Protein AF-R7XQ06-F1 (afdb_monomer_lite)

Structure (mmCIF, N/CA/C/O backbone):
data_AF-R7XQ06-F1
#
_entry.id   AF-R7XQ06-F1
#
loop_
_atom_site.group_PDB
_atom_site.id
_atom_site.type_symbol
_atom_site.label_atom_id
_atom_site.label_alt_id
_atom_site.label_comp_id
_atom_site.label_asym_id
_atom_site.label_entity_id
_atom_site.label_seq_id
_atom_site.pdbx_PDB_ins_code
_atom_site.Cartn_x
_atom_site.Cartn_y
_atom_site.Cartn_z
_atom_site.occupancy
_atom_site.B_iso_or_equiv
_atom_site.auth_seq_id
_atom_site.auth_comp_id
_atom_site.auth_asym_id
_atom_site.auth_atom_id
_atom_site.pdbx_PDB_model_num
ATOM 1 N N . MET A 1 1 ? -10.973 13.800 12.056 1.00 73.25 1 MET A N 1
ATOM 2 C CA . MET A 1 1 ? -12.036 13.337 11.118 1.00 73.25 1 MET A CA 1
ATOM 3 C C . MET A 1 1 ? -13.348 14.096 11.359 1.00 73.25 1 MET A C 1
ATOM 5 O O . MET A 1 1 ? -13.554 14.541 12.476 1.00 73.25 1 MET A O 1
ATOM 9 N N . ALA A 1 2 ? -14.235 14.246 10.360 1.00 81.69 2 ALA A N 1
ATOM 10 C CA . ALA A 1 2 ? -15.474 15.053 10.463 1.00 81.69 2 ALA A CA 1
ATOM 11 C C . ALA A 1 2 ? -16.745 14.287 10.910 1.00 81.69 2 ALA A C 1
ATOM 13 O O . ALA A 1 2 ? -17.818 14.875 10.978 1.00 81.69 2 ALA A O 1
ATOM 14 N N . GLY A 1 3 ? -16.653 12.979 11.191 1.00 83.62 3 GLY A N 1
ATOM 15 C CA . GLY A 1 3 ? -17.774 12.198 11.744 1.00 83.62 3 GLY A CA 1
ATOM 16 C C . GLY A 1 3 ? -18.926 11.892 10.773 1.00 83.62 3 GLY A C 1
ATOM 17 O O . GLY A 1 3 ? -20.037 11.627 11.213 1.00 83.62 3 GLY A O 1
ATO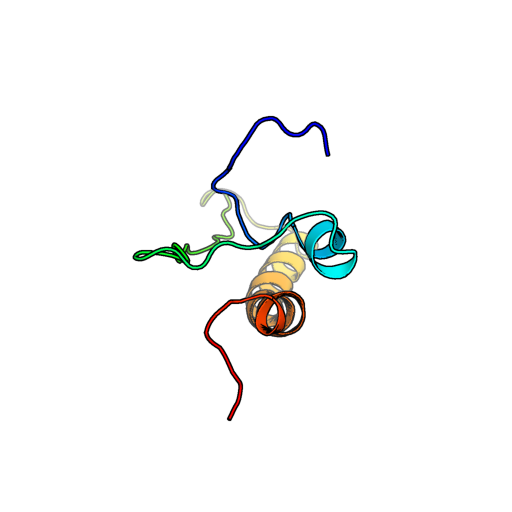M 18 N N . MET A 1 4 ? -18.681 11.913 9.459 1.00 90.06 4 MET A N 1
ATOM 19 C CA . MET A 1 4 ? -19.727 11.794 8.424 1.00 90.06 4 MET A CA 1
ATOM 20 C C . MET A 1 4 ? -20.241 10.361 8.171 1.00 90.06 4 MET A C 1
ATOM 22 O O . MET A 1 4 ? -21.094 10.171 7.308 1.00 90.06 4 MET A O 1
ATOM 26 N N . GLY A 1 5 ? -19.740 9.354 8.895 1.00 91.56 5 GLY A N 1
ATOM 27 C CA . GLY A 1 5 ? -20.190 7.962 8.793 1.00 91.56 5 GLY A CA 1
ATOM 28 C C . GLY A 1 5 ? -19.083 6.977 8.411 1.00 91.56 5 GLY A C 1
ATOM 29 O O . GLY A 1 5 ? -17.938 7.122 8.834 1.00 91.56 5 GLY A O 1
ATOM 30 N N . ILE A 1 6 ? -19.453 5.952 7.639 1.00 93.69 6 ILE A N 1
ATOM 31 C CA . ILE A 1 6 ? -18.595 4.825 7.240 1.00 93.69 6 ILE A CA 1
ATOM 32 C C . ILE A 1 6 ? -18.199 4.988 5.768 1.00 93.69 6 ILE A C 1
ATOM 34 O O . ILE A 1 6 ? -18.949 5.539 4.964 1.00 93.69 6 ILE A O 1
ATOM 38 N N . SER A 1 7 ? -17.013 4.516 5.393 1.00 92.31 7 SER A N 1
ATOM 39 C CA . SER A 1 7 ? -16.540 4.529 4.006 1.00 92.31 7 SER A CA 1
ATOM 40 C C . SER A 1 7 ? -15.812 3.233 3.665 1.00 92.31 7 SER A C 1
ATOM 42 O O . SER A 1 7 ? -15.163 2.637 4.520 1.00 92.31 7 SER A O 1
ATOM 44 N N . LEU A 1 8 ? -15.910 2.812 2.402 1.00 92.69 8 LEU A N 1
ATOM 45 C CA . LEU A 1 8 ? -15.149 1.696 1.844 1.00 92.69 8 LEU A CA 1
ATOM 46 C C . LEU A 1 8 ? -14.011 2.260 0.994 1.00 92.69 8 LEU A C 1
ATOM 48 O O . LEU A 1 8 ? -14.250 2.844 -0.063 1.00 92.69 8 LEU A O 1
ATOM 52 N N . LEU A 1 9 ? -12.778 2.094 1.463 1.00 92.44 9 LEU A N 1
ATOM 53 C CA . LEU A 1 9 ? -11.578 2.665 0.855 1.00 92.44 9 LEU A CA 1
ATOM 54 C C . LEU A 1 9 ? -10.472 1.611 0.753 1.00 92.44 9 LEU A C 1
ATOM 56 O O . LEU A 1 9 ? -10.557 0.529 1.332 1.00 92.44 9 LEU A O 1
ATOM 60 N N . SER A 1 10 ? -9.426 1.932 -0.004 1.00 92.19 10 SER A N 1
ATOM 61 C CA . SER A 1 10 ? -8.214 1.115 -0.038 1.00 92.19 10 SER A CA 1
ATOM 62 C C . SER A 1 10 ? -7.490 1.201 1.305 1.00 92.19 10 SER A C 1
ATOM 64 O O . SER A 1 10 ? -7.283 2.300 1.815 1.00 92.19 10 SER A O 1
ATOM 66 N N . LEU A 1 11 ? -7.019 0.070 1.842 1.00 92.25 11 LEU A N 1
ATOM 67 C CA . LEU A 1 11 ? -6.169 0.090 3.040 1.00 92.25 11 LEU A CA 1
ATOM 68 C C . LEU A 1 11 ? -4.894 0.922 2.805 1.00 92.25 11 LEU A C 1
ATOM 70 O O . LEU A 1 11 ? -4.407 1.593 3.713 1.00 92.25 11 LEU A O 1
ATOM 74 N N . HIS A 1 12 ? -4.396 0.941 1.565 1.00 91.69 12 HIS A N 1
ATOM 75 C CA . HIS A 1 12 ? -3.166 1.636 1.181 1.00 91.69 12 HIS A CA 1
ATOM 76 C C . HIS A 1 12 ? -3.229 3.169 1.265 1.00 91.69 12 HIS A C 1
ATOM 78 O O . HIS A 1 12 ? -2.255 3.835 0.933 1.00 91.69 12 HIS A O 1
ATOM 84 N N . THR A 1 13 ? -4.359 3.743 1.686 1.00 91.81 13 THR A N 1
ATOM 85 C CA . THR A 1 13 ? -4.507 5.187 1.913 1.00 91.81 13 THR A CA 1
ATOM 86 C C . THR A 1 13 ? -4.741 5.542 3.380 1.00 91.81 13 THR A C 1
ATOM 88 O O . THR A 1 13 ? -4.977 6.706 3.664 1.00 91.81 13 THR A O 1
ATOM 91 N N . LEU A 1 14 ? -4.735 4.560 4.290 1.00 92.00 14 LEU A N 1
ATOM 92 C CA . LEU A 1 14 ? -5.199 4.719 5.676 1.00 92.00 14 LEU A CA 1
ATOM 93 C C . LEU A 1 14 ? -4.124 4.394 6.732 1.00 92.00 14 LEU A C 1
ATOM 95 O O . LEU A 1 14 ? -4.449 4.245 7.909 1.00 92.00 14 LEU A O 1
ATOM 99 N N . SER A 1 15 ? -2.852 4.235 6.331 1.00 91.12 15 SER A N 1
ATOM 100 C CA . SER A 1 15 ? -1.770 3.812 7.244 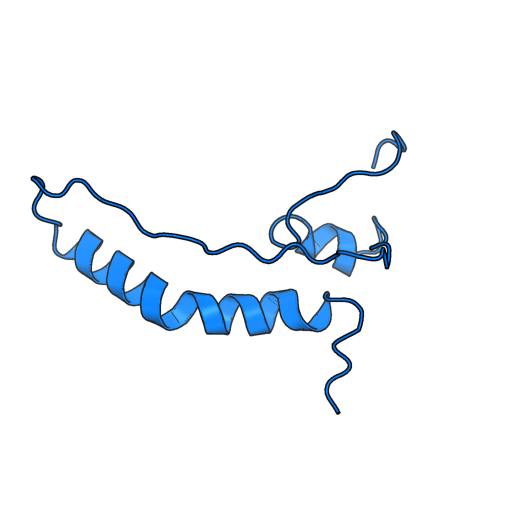1.00 91.12 15 SER A CA 1
ATOM 101 C C . SER A 1 15 ? -1.636 4.750 8.446 1.00 91.12 15 SER A C 1
ATOM 103 O O . SER A 1 15 ? -1.571 4.290 9.585 1.00 91.12 15 SER A O 1
ATOM 105 N N . LEU A 1 16 ? -1.628 6.067 8.219 1.00 92.69 16 LEU A N 1
ATOM 106 C CA . LEU A 1 16 ? -1.407 7.030 9.294 1.00 92.69 16 LEU A CA 1
ATOM 107 C C . LEU A 1 16 ? -2.578 7.039 10.277 1.00 92.69 16 LEU A C 1
ATOM 109 O O . LEU A 1 16 ? -2.362 6.862 11.471 1.00 92.69 16 LEU A O 1
ATOM 113 N N . GLU A 1 17 ? -3.797 7.183 9.770 1.00 93.50 17 GLU A N 1
ATOM 114 C CA . GLU A 1 17 ? -5.015 7.296 10.565 1.00 93.50 17 GLU A CA 1
ATOM 115 C C . GLU A 1 17 ? -5.281 6.041 11.402 1.00 93.50 17 GLU A C 1
ATOM 117 O O . GLU A 1 17 ? -5.713 6.146 12.551 1.00 93.50 17 GLU A O 1
ATOM 122 N N . LEU A 1 18 ? -4.993 4.853 10.855 1.00 92.12 18 LEU A N 1
ATOM 123 C CA . LEU A 1 18 ? -5.092 3.595 11.598 1.00 92.12 18 LEU A CA 1
ATOM 124 C C . LEU A 1 18 ? -4.020 3.498 12.686 1.00 92.12 18 LEU A C 1
ATOM 126 O O . LEU A 1 18 ? -4.309 3.059 13.796 1.00 92.12 18 LEU A O 1
ATOM 130 N N . ARG A 1 19 ? -2.785 3.930 12.399 1.00 91.00 19 ARG A N 1
ATOM 131 C CA . ARG A 1 19 ? -1.677 3.896 13.369 1.00 91.00 19 ARG A CA 1
ATOM 132 C C . ARG A 1 19 ? -1.845 4.911 14.498 1.00 91.00 19 ARG A C 1
ATOM 134 O O . ARG A 1 19 ? -1.371 4.656 15.601 1.00 91.00 19 ARG A O 1
ATOM 141 N N . THR A 1 20 ? -2.497 6.043 14.242 1.00 93.56 20 THR A N 1
ATOM 142 C CA . THR A 1 20 ? -2.799 7.059 15.263 1.00 93.56 20 THR A CA 1
ATOM 143 C C . THR A 1 20 ? -4.126 6.816 15.979 1.00 93.56 20 THR A C 1
ATOM 145 O O . THR A 1 20 ? -4.414 7.511 16.948 1.00 93.56 20 THR A O 1
ATOM 148 N N . GLY A 1 21 ? -4.926 5.840 15.537 1.00 91.56 21 GLY A N 1
ATOM 149 C CA . GLY A 1 21 ? -6.230 5.533 16.129 1.00 91.56 21 GLY A CA 1
ATOM 150 C C . GLY A 1 21 ? -7.320 6.562 15.815 1.00 91.56 21 GLY A C 1
ATOM 151 O O . GLY A 1 21 ? -8.340 6.596 16.496 1.00 91.56 21 GLY A O 1
ATOM 152 N N . GLU A 1 22 ? -7.128 7.389 14.783 1.00 92.88 22 GLU A N 1
ATOM 153 C CA . GLU A 1 22 ? -8.116 8.389 14.345 1.00 92.88 22 GLU A CA 1
ATOM 154 C C . GLU A 1 22 ? -9.332 7.741 13.671 1.00 92.88 22 GLU A C 1
ATOM 156 O O . GLU A 1 22 ? -10.411 8.338 13.605 1.00 92.88 22 GLU A O 1
ATOM 161 N N . ILE A 1 23 ? -9.153 6.522 13.150 1.00 93.00 23 ILE A N 1
ATOM 162 C CA . ILE A 1 23 ? -10.197 5.713 12.525 1.00 93.00 23 ILE A CA 1
ATOM 163 C C . ILE A 1 23 ? -10.111 4.266 13.002 1.00 93.00 23 ILE A C 1
ATOM 165 O O . ILE A 1 23 ? -9.038 3.771 13.341 1.00 93.00 23 ILE A O 1
ATOM 169 N N . ALA A 1 24 ? -11.244 3.570 12.960 1.00 91.06 24 ALA A N 1
ATOM 170 C CA . ALA A 1 24 ? -11.317 2.136 13.204 1.00 91.06 24 ALA A CA 1
ATOM 171 C C . ALA A 1 24 ? -11.605 1.390 11.898 1.00 91.06 24 ALA A C 1
ATOM 173 O O . ALA A 1 24 ? -12.404 1.842 11.074 1.00 91.06 24 ALA A O 1
ATOM 174 N N . LEU A 1 25 ? -10.976 0.228 11.731 1.00 92.06 25 LEU A N 1
ATOM 175 C CA . LEU A 1 25 ? -11.296 -0.694 10.650 1.00 92.06 25 LEU A CA 1
ATOM 176 C C . LEU A 1 25 ? -12.428 -1.626 11.094 1.00 92.06 25 LEU A C 1
ATOM 178 O O . LEU A 1 25 ? -12.371 -2.199 12.180 1.00 92.06 25 LEU A O 1
ATOM 182 N N . LEU A 1 26 ? -13.456 -1.770 10.259 1.00 91.44 26 LEU A N 1
ATOM 183 C CA . LEU A 1 26 ? -14.598 -2.640 10.537 1.00 91.44 26 LEU A CA 1
ATOM 184 C C . LEU A 1 26 ? -14.366 -4.028 9.930 1.00 91.44 26 LEU A C 1
ATOM 186 O O . LEU A 1 26 ? -14.043 -4.131 8.748 1.00 91.44 26 LEU A O 1
ATOM 190 N N . ASP A 1 27 ? -14.569 -5.078 10.726 1.00 89.56 27 ASP A N 1
ATOM 191 C CA . ASP A 1 27 ? -14.578 -6.467 10.254 1.00 89.56 27 ASP A CA 1
ATOM 192 C C . ASP A 1 27 ? -15.954 -6.792 9.658 1.00 89.56 27 ASP A C 1
ATOM 194 O O . ASP A 1 27 ? -16.944 -6.950 10.377 1.00 89.56 27 ASP A O 1
ATOM 198 N N . VAL A 1 28 ? -16.037 -6.791 8.326 1.00 91.12 28 VAL A N 1
ATOM 199 C CA . VAL A 1 28 ? -17.290 -6.953 7.578 1.00 91.12 28 VAL A CA 1
ATOM 200 C C . VAL A 1 28 ? -17.144 -8.098 6.584 1.00 91.12 28 VAL A C 1
ATOM 202 O O . VAL A 1 28 ? -16.175 -8.165 5.825 1.00 91.12 28 VAL A O 1
ATOM 205 N N . THR A 1 29 ? -18.136 -8.988 6.541 1.00 91.31 29 THR A N 1
ATOM 206 C CA . THR A 1 29 ? -18.175 -10.109 5.594 1.00 91.31 29 THR A CA 1
ATOM 207 C C . THR A 1 29 ? -17.996 -9.629 4.151 1.00 91.31 29 THR A C 1
ATOM 209 O O . THR A 1 29 ? -18.653 -8.687 3.713 1.00 91.31 29 THR A O 1
ATOM 212 N N . GLY A 1 30 ? -17.117 -10.298 3.400 1.00 88.81 30 GLY A N 1
ATOM 213 C CA . GLY A 1 30 ? -16.775 -9.906 2.029 1.00 88.81 30 GLY A CA 1
ATOM 214 C C . GLY A 1 30 ? -15.669 -8.849 1.931 1.00 88.81 30 GLY A C 1
ATOM 215 O O . GLY A 1 30 ? -15.406 -8.361 0.833 1.00 88.81 30 GLY A O 1
ATOM 216 N N . THR A 1 31 ? -15.015 -8.502 3.047 1.00 91.00 31 THR A N 1
ATOM 217 C CA . THR A 1 31 ? -13.808 -7.664 3.069 1.00 91.00 31 THR A CA 1
ATOM 218 C C . THR A 1 31 ? -12.602 -8.430 3.638 1.00 91.00 31 THR A C 1
ATOM 220 O O . THR A 1 31 ? -12.798 -9.330 4.456 1.00 91.00 31 THR A O 1
ATOM 223 N N . PRO A 1 32 ? -11.365 -8.107 3.203 1.00 89.56 32 PRO A N 1
ATOM 224 C CA . PRO A 1 32 ? -11.011 -7.104 2.191 1.00 89.56 32 PRO A CA 1
ATOM 225 C C . PRO A 1 32 ? -11.432 -7.503 0.765 1.00 89.56 32 PRO A C 1
ATOM 227 O O . PRO A 1 32 ? -11.540 -8.678 0.435 1.00 89.56 32 PRO A O 1
ATOM 230 N N . ILE A 1 33 ? -11.656 -6.504 -0.095 1.00 90.69 33 ILE A N 1
ATOM 231 C CA . ILE A 1 33 ? -11.830 -6.726 -1.537 1.00 90.69 33 ILE A CA 1
ATOM 232 C C . ILE A 1 33 ? -10.442 -6.695 -2.173 1.00 90.69 33 ILE A C 1
ATOM 234 O O . ILE A 1 33 ? -9.873 -5.619 -2.378 1.00 90.69 33 ILE A O 1
ATOM 238 N N . GLU A 1 34 ? -9.900 -7.870 -2.476 1.00 87.62 34 GLU A N 1
ATOM 239 C CA . GLU A 1 34 ? -8.592 -7.988 -3.116 1.00 87.62 34 GLU A CA 1
ATOM 240 C C . GLU A 1 34 ? -8.634 -7.471 -4.559 1.00 87.62 34 GLU A C 1
ATOM 242 O O . GLU A 1 34 ? -9.531 -7.787 -5.344 1.00 87.62 34 GLU A O 1
ATOM 247 N N . ARG A 1 35 ? -7.652 -6.637 -4.912 1.00 88.38 35 ARG A N 1
ATOM 248 C CA . ARG A 1 35 ? -7.501 -6.071 -6.255 1.00 88.38 35 ARG A CA 1
ATOM 249 C C . ARG A 1 35 ? -6.056 -6.158 -6.707 1.00 88.38 35 ARG A C 1
ATOM 251 O O . ARG A 1 35 ? -5.135 -6.006 -5.910 1.00 88.38 35 ARG A O 1
ATOM 258 N N . ILE A 1 36 ? -5.879 -6.323 -8.012 1.00 89.75 36 ILE A N 1
ATOM 259 C CA . ILE A 1 36 ? -4.566 -6.390 -8.651 1.00 89.75 36 ILE A CA 1
ATOM 260 C C . ILE A 1 36 ? -4.180 -4.998 -9.154 1.00 89.75 36 ILE A C 1
ATOM 262 O O . ILE A 1 36 ? -4.916 -4.370 -9.921 1.00 89.75 36 ILE A O 1
ATOM 266 N N . TRP A 1 37 ? -3.006 -4.529 -8.739 1.00 91.19 37 TRP A N 1
ATOM 267 C CA . TRP A 1 37 ? -2.389 -3.318 -9.273 1.00 91.19 37 TRP A CA 1
ATOM 268 C C . TRP A 1 37 ? -1.595 -3.656 -10.532 1.00 91.19 37 TRP A C 1
ATOM 270 O O . TRP A 1 37 ? -0.875 -4.650 -10.573 1.00 91.19 37 TRP A O 1
ATOM 280 N N . HIS A 1 38 ? -1.720 -2.819 -11.559 1.00 94.06 38 HIS A N 1
ATOM 281 C CA . HIS A 1 38 ? -1.086 -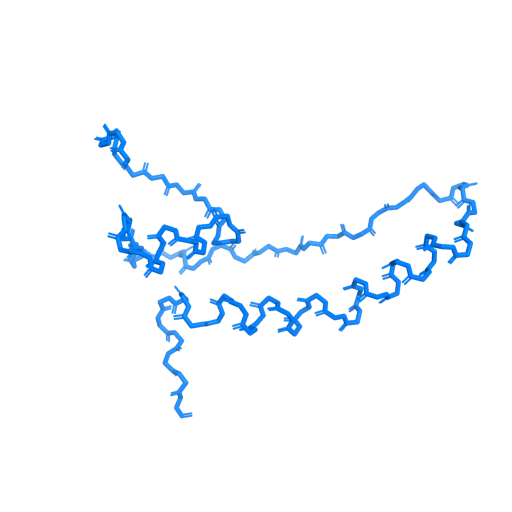3.044 -12.853 1.00 94.06 38 HIS A CA 1
ATOM 282 C C . HIS A 1 38 ? -0.153 -1.888 -13.201 1.00 94.06 38 HIS A C 1
ATOM 284 O O . HIS A 1 38 ? -0.501 -0.721 -13.029 1.00 94.06 38 HIS A O 1
ATOM 290 N N . VAL A 1 39 ? 1.010 -2.221 -13.760 1.00 94.75 39 VAL A N 1
ATOM 291 C CA . VAL A 1 39 ? 1.896 -1.255 -14.415 1.00 94.75 39 VAL A CA 1
ATOM 292 C C . VAL A 1 39 ? 1.632 -1.326 -15.914 1.00 94.75 39 VAL A C 1
ATOM 294 O O . VAL A 1 39 ? 1.859 -2.363 -16.535 1.00 94.75 39 VAL A O 1
ATOM 297 N N . ALA A 1 40 ? 1.154 -0.230 -16.500 1.00 95.06 40 ALA A N 1
ATOM 298 C CA . ALA A 1 40 ? 0.780 -0.166 -17.910 1.00 95.06 40 ALA A CA 1
ATOM 299 C C . ALA A 1 40 ? 1.616 0.868 -18.677 1.00 95.06 40 ALA A C 1
ATOM 301 O O . ALA A 1 40 ? 1.954 1.930 -18.157 1.00 95.06 40 ALA A O 1
ATOM 302 N N . HIS A 1 41 ? 1.915 0.570 -19.943 1.00 94.56 41 HIS A N 1
ATOM 303 C CA . HIS A 1 41 ? 2.480 1.514 -20.908 1.00 94.56 41 HIS A CA 1
ATOM 304 C C . HIS A 1 41 ? 1.917 1.234 -22.308 1.00 94.56 41 HIS A C 1
ATOM 306 O O . HIS A 1 41 ? 1.409 0.146 -22.575 1.00 94.56 41 HIS A O 1
ATOM 312 N N . MET A 1 42 ? 2.004 2.209 -23.219 1.00 96.25 42 MET A N 1
ATOM 313 C CA . MET A 1 42 ? 1.589 1.997 -24.611 1.00 96.25 42 MET A CA 1
ATOM 314 C C . MET A 1 42 ? 2.490 0.959 -25.285 1.00 96.25 42 MET A C 1
ATOM 316 O O . MET A 1 42 ? 3.713 1.066 -25.202 1.00 96.25 42 MET A O 1
ATOM 320 N N . SER A 1 43 ? 1.891 0.009 -26.005 1.00 93.62 43 SER A N 1
ATOM 321 C CA . SER A 1 43 ? 2.617 -1.037 -26.739 1.00 93.62 43 SER A CA 1
ATOM 322 C C . SER A 1 43 ? 3.500 -0.486 -27.861 1.00 93.62 43 SER A C 1
ATOM 324 O O . SER A 1 43 ? 4.549 -1.049 -28.150 1.00 93.62 43 SER A O 1
ATOM 32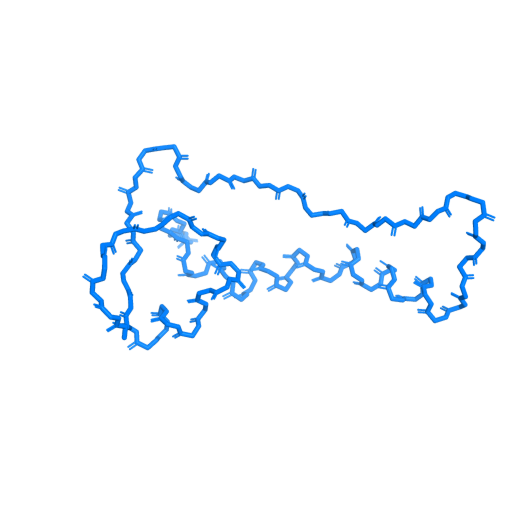6 N N . SER A 1 44 ? 3.111 0.639 -28.467 1.00 96.75 44 SER A N 1
ATOM 327 C CA . SER A 1 44 ? 3.871 1.304 -29.532 1.00 96.75 44 SER A CA 1
ATOM 328 C C . SER A 1 44 ? 5.051 2.142 -29.033 1.00 96.75 44 SER A C 1
ATOM 330 O O . SER A 1 44 ? 5.864 2.591 -29.840 1.00 96.75 44 SER A O 1
ATOM 332 N N . LYS A 1 45 ? 5.153 2.391 -27.720 1.00 94.88 45 LYS A N 1
ATOM 333 C CA . LYS A 1 45 ? 6.215 3.218 -27.140 1.00 94.88 45 LYS A CA 1
ATOM 334 C C . LYS A 1 45 ? 7.320 2.340 -26.576 1.00 94.88 45 LYS A C 1
ATOM 336 O O . LYS A 1 45 ? 7.074 1.485 -25.730 1.00 94.88 45 LYS A O 1
ATOM 341 N N . ARG A 1 46 ? 8.555 2.623 -26.991 1.00 94.81 46 ARG A N 1
ATOM 342 C CA . ARG A 1 46 ? 9.742 2.066 -26.345 1.00 94.81 46 ARG A CA 1
ATOM 343 C C . ARG A 1 46 ? 9.966 2.779 -25.015 1.00 94.81 46 ARG A C 1
ATOM 345 O O . ARG A 1 46 ? 9.931 4.009 -24.960 1.00 94.81 46 ARG A O 1
ATOM 352 N N . LEU A 1 47 ? 10.164 2.011 -23.950 1.00 96.31 47 LEU A N 1
ATOM 353 C CA . LEU A 1 47 ? 10.473 2.566 -22.639 1.00 96.31 47 LEU A CA 1
ATOM 354 C C . LEU A 1 47 ? 11.887 3.160 -22.648 1.00 96.31 47 LEU A C 1
ATOM 356 O O . LEU A 1 47 ? 12.795 2.644 -23.298 1.00 96.31 47 LEU A O 1
ATOM 360 N N . SER A 1 48 ? 12.065 4.277 -21.943 1.00 97.31 48 SER A N 1
ATOM 361 C CA . SER A 1 48 ? 13.408 4.784 -21.659 1.00 97.31 48 SER A CA 1
ATOM 362 C C . SER A 1 48 ? 14.109 3.854 -20.657 1.00 97.31 48 SER A C 1
ATOM 364 O O . SER A 1 48 ? 13.411 3.211 -19.868 1.00 97.31 48 SER A O 1
ATOM 366 N N . PRO A 1 49 ? 15.453 3.832 -20.589 1.00 97.75 49 PRO A N 1
ATOM 367 C CA . PRO A 1 49 ? 16.166 3.034 -19.588 1.00 97.75 49 PRO A CA 1
ATOM 368 C C . PRO A 1 49 ? 15.702 3.303 -18.145 1.00 97.75 49 PRO A C 1
ATOM 370 O O . PRO A 1 49 ? 15.543 2.378 -17.351 1.00 97.75 49 PRO A O 1
ATOM 373 N N . ALA A 1 50 ? 15.398 4.564 -17.811 1.00 97.88 50 ALA A N 1
ATOM 374 C CA . ALA A 1 50 ? 14.856 4.926 -16.500 1.00 97.88 50 ALA A CA 1
ATOM 375 C C . ALA A 1 50 ? 13.456 4.331 -16.258 1.00 97.88 50 ALA A C 1
ATOM 377 O O . ALA A 1 50 ? 13.149 3.876 -15.158 1.00 97.88 50 ALA A O 1
ATOM 378 N N . SER A 1 51 ? 12.607 4.298 -17.289 1.00 97.12 51 SER A N 1
ATOM 379 C CA . SER A 1 51 ? 11.263 3.718 -17.203 1.00 97.12 51 SER A CA 1
ATOM 380 C C . SER A 1 51 ? 11.293 2.192 -17.090 1.00 97.12 51 SER A C 1
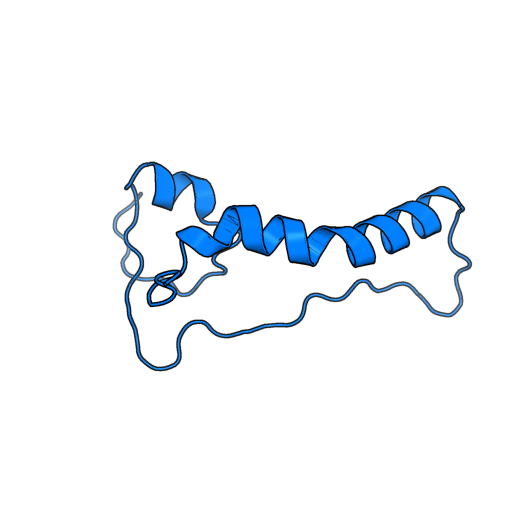ATOM 382 O O . SER A 1 51 ? 10.495 1.629 -16.346 1.00 97.12 51 SER A O 1
ATOM 384 N N . GLU A 1 52 ? 12.207 1.524 -17.800 1.00 96.94 52 GLU A N 1
ATOM 385 C CA . GLU A 1 52 ? 12.415 0.075 -17.682 1.00 96.94 52 GLU A CA 1
ATOM 386 C C . GLU A 1 52 ? 12.870 -0.299 -16.271 1.00 96.94 52 GLU A C 1
ATOM 388 O O . GLU A 1 52 ? 12.279 -1.189 -15.659 1.00 96.94 52 GLU A O 1
ATOM 393 N N . SER A 1 53 ? 13.843 0.440 -15.730 1.00 97.94 53 SER A N 1
ATOM 394 C CA . SER A 1 53 ? 14.326 0.260 -14.359 1.00 97.94 53 SER A CA 1
ATOM 395 C C . SER A 1 53 ? 13.214 0.473 -13.327 1.00 97.94 53 SER A C 1
ATOM 397 O O . SER A 1 53 ? 12.995 -0.375 -12.467 1.00 97.94 53 SER A O 1
ATOM 399 N N . CYS A 1 54 ? 12.422 1.543 -13.466 1.00 97.69 54 CYS A N 1
ATOM 400 C CA . CYS A 1 54 ? 11.276 1.797 -12.590 1.00 97.69 54 CYS A CA 1
ATOM 401 C C . CYS A 1 54 ? 10.230 0.671 -12.660 1.00 97.69 54 CYS A C 1
ATOM 403 O O . CYS A 1 54 ? 9.783 0.173 -11.629 1.00 97.69 54 CYS A O 1
ATOM 405 N N . ARG A 1 55 ? 9.870 0.214 -13.869 1.00 97.00 55 ARG A N 1
ATOM 406 C CA . ARG A 1 55 ? 8.934 -0.905 -14.046 1.00 97.00 55 ARG A CA 1
ATOM 407 C C . ARG A 1 55 ? 9.452 -2.179 -13.378 1.00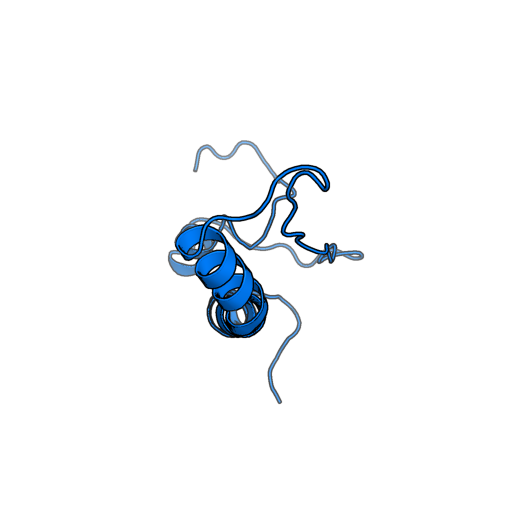 97.00 55 ARG A C 1
ATOM 409 O O . ARG A 1 55 ? 8.671 -2.854 -12.715 1.00 97.00 55 ARG A O 1
ATOM 416 N N . ALA A 1 56 ? 10.730 -2.511 -13.563 1.00 97.06 56 ALA A N 1
ATOM 417 C CA . ALA A 1 56 ? 11.344 -3.679 -12.937 1.00 97.06 56 ALA A CA 1
ATOM 418 C C . ALA A 1 56 ? 11.314 -3.564 -11.406 1.00 97.06 56 ALA A C 1
ATOM 420 O O . ALA A 1 56 ? 10.812 -4.465 -10.740 1.00 97.06 56 ALA A O 1
ATOM 421 N N . TYR A 1 57 ? 11.731 -2.413 -10.873 1.00 98.00 57 TYR A N 1
ATOM 422 C CA . TYR A 1 57 ? 11.721 -2.136 -9.440 1.00 98.00 57 TYR A CA 1
ATOM 423 C C . TYR A 1 57 ? 10.328 -2.314 -8.828 1.00 98.00 57 TYR A C 1
ATOM 425 O O . TYR A 1 57 ? 10.180 -3.015 -7.829 1.00 98.00 57 TYR A O 1
ATOM 433 N N . LEU A 1 58 ? 9.297 -1.733 -9.452 1.00 97.25 58 LEU A N 1
ATOM 434 C CA . LEU A 1 58 ? 7.918 -1.858 -8.983 1.00 97.25 58 LEU A CA 1
ATOM 435 C C . LEU A 1 58 ? 7.448 -3.318 -8.971 1.00 97.25 58 LEU A C 1
ATOM 437 O O . LEU A 1 58 ? 6.827 -3.739 -7.998 1.00 97.25 58 LEU A O 1
ATOM 441 N N . LEU A 1 59 ? 7.737 -4.089 -10.022 1.00 95.88 59 LEU A N 1
ATOM 442 C CA . LEU A 1 59 ? 7.314 -5.492 -10.108 1.00 95.88 59 LEU A CA 1
ATOM 443 C C . LEU A 1 59 ? 8.018 -6.385 -9.080 1.00 95.88 59 LEU A C 1
ATOM 445 O O . LEU A 1 59 ? 7.407 -7.326 -8.585 1.00 95.88 59 LEU A O 1
ATOM 449 N N . GLU A 1 60 ? 9.271 -6.083 -8.753 1.00 97.38 60 GLU A N 1
ATOM 450 C CA . GLU A 1 60 ? 10.071 -6.856 -7.802 1.00 97.38 60 GLU A CA 1
ATOM 451 C C . GLU A 1 60 ? 9.754 -6.501 -6.339 1.00 97.38 60 GLU A C 1
ATOM 453 O O . GLU A 1 60 ? 9.601 -7.394 -5.512 1.00 97.38 60 GLU A O 1
ATOM 458 N N . HIS A 1 61 ? 9.578 -5.215 -6.014 1.00 97.06 61 HIS A N 1
ATOM 459 C CA . HIS A 1 61 ? 9.564 -4.758 -4.617 1.00 97.06 61 HIS A CA 1
ATOM 460 C C . HIS A 1 61 ? 8.169 -4.436 -4.064 1.00 97.06 61 HIS A C 1
ATOM 462 O O . HIS A 1 61 ? 7.988 -4.404 -2.845 1.00 97.06 61 HIS A O 1
ATOM 468 N N . THR A 1 62 ? 7.161 -4.183 -4.911 1.00 94.62 62 THR A N 1
ATOM 469 C CA . THR A 1 62 ? 5.859 -3.679 -4.424 1.00 94.62 62 THR A CA 1
ATOM 470 C C . THR A 1 62 ? 5.152 -4.688 -3.521 1.00 94.62 62 THR A C 1
ATOM 472 O O . THR A 1 62 ? 4.620 -4.301 -2.486 1.00 94.62 62 THR A O 1
ATOM 475 N N . ALA A 1 63 ? 5.147 -5.977 -3.869 1.00 92.31 63 ALA A N 1
ATOM 476 C CA . ALA A 1 63 ? 4.438 -6.986 -3.079 1.00 92.31 63 ALA A CA 1
ATOM 477 C C . ALA A 1 63 ? 5.017 -7.117 -1.660 1.00 92.31 63 ALA A C 1
ATOM 479 O O . ALA A 1 63 ? 4.268 -7.105 -0.681 1.00 92.31 63 ALA A O 1
ATOM 480 N N . GLU A 1 64 ? 6.346 -7.178 -1.547 1.00 94.62 64 GLU A N 1
ATOM 481 C CA . GLU A 1 64 ? 7.038 -7.223 -0.258 1.00 94.62 64 GLU A CA 1
ATOM 482 C C . GLU A 1 64 ? 6.785 -5.946 0.549 1.00 94.62 64 GLU A C 1
ATOM 484 O O . GLU A 1 64 ? 6.403 -6.015 1.721 1.00 94.62 64 GLU A O 1
ATOM 489 N N . PHE A 1 65 ? 6.926 -4.780 -0.090 1.00 93.69 65 PHE A N 1
ATOM 490 C CA . PHE A 1 65 ? 6.684 -3.491 0.549 1.00 93.69 65 PHE A CA 1
ATOM 491 C C . PHE A 1 65 ? 5.262 -3.395 1.115 1.00 93.69 65 PHE A C 1
ATOM 493 O O . PHE A 1 65 ? 5.086 -3.055 2.285 1.00 93.69 65 PHE A O 1
ATOM 500 N N . LEU A 1 66 ? 4.244 -3.742 0.319 1.00 91.19 66 LEU A N 1
ATOM 501 C CA . LEU A 1 66 ? 2.850 -3.696 0.757 1.00 91.19 66 LEU A CA 1
ATOM 502 C C . LEU A 1 66 ? 2.577 -4.695 1.887 1.00 91.19 66 LEU A C 1
ATOM 504 O O . LEU A 1 66 ? 1.871 -4.359 2.837 1.00 91.19 66 LEU A O 1
ATOM 508 N N . GLY A 1 67 ? 3.158 -5.895 1.817 1.00 90.62 67 GLY A N 1
ATOM 509 C CA . GLY A 1 67 ? 3.044 -6.897 2.875 1.00 90.62 67 GLY A CA 1
ATOM 510 C C . GLY A 1 67 ? 3.631 -6.418 4.204 1.00 90.62 67 GLY A C 1
ATOM 511 O O . GLY A 1 67 ? 3.011 -6.606 5.250 1.00 90.62 67 GLY A O 1
ATOM 512 N N . LYS A 1 68 ? 4.790 -5.753 4.165 1.00 91.94 68 LYS A N 1
ATOM 513 C CA . LYS A 1 68 ? 5.444 -5.183 5.349 1.00 91.94 68 LYS A CA 1
ATOM 514 C C . LYS A 1 68 ? 4.667 -4.003 5.933 1.00 91.94 68 LYS A C 1
ATOM 516 O O . LYS A 1 68 ? 4.463 -3.955 7.142 1.00 91.94 68 LYS A O 1
ATOM 521 N N . GLU A 1 69 ? 4.251 -3.066 5.088 1.00 90.94 69 GLU A N 1
ATOM 522 C CA . GLU A 1 69 ? 3.630 -1.812 5.527 1.00 90.94 69 GLU A CA 1
ATOM 523 C C . GLU A 1 69 ? 2.186 -2.016 6.011 1.00 90.94 69 GLU A C 1
ATOM 525 O O . GLU A 1 69 ? 1.771 -1.441 7.013 1.00 90.94 69 GLU A O 1
ATOM 530 N N . TYR A 1 70 ? 1.419 -2.869 5.326 1.00 90.50 70 TYR A N 1
ATOM 531 C CA . TYR A 1 70 ? -0.026 -2.999 5.541 1.00 90.50 70 TYR A CA 1
ATOM 532 C C . TYR A 1 70 ? -0.450 -4.344 6.136 1.00 90.50 70 TYR A C 1
ATOM 534 O O . TYR A 1 70 ? -1.582 -4.473 6.602 1.00 90.50 70 TYR A O 1
ATOM 542 N N . GLY A 1 71 ? 0.434 -5.346 6.167 1.00 88.56 71 GLY A N 1
ATOM 543 C CA . GLY A 1 71 ? 0.096 -6.690 6.642 1.00 88.56 71 GLY A CA 1
ATOM 544 C C . GLY A 1 71 ? -0.365 -6.734 8.099 1.00 88.56 71 GLY A C 1
ATOM 545 O O . GLY A 1 71 ? -1.245 -7.525 8.425 1.00 88.56 71 GLY A O 1
ATOM 546 N N . GLY A 1 72 ? 0.177 -5.863 8.957 1.00 88.25 72 GLY A N 1
ATOM 547 C CA . GLY A 1 72 ? -0.229 -5.745 10.364 1.00 88.25 72 GLY A CA 1
ATOM 548 C C . GLY A 1 72 ? -1.528 -4.964 10.592 1.00 88.25 72 GLY A C 1
ATOM 549 O O . GLY A 1 72 ? -2.079 -5.013 11.686 1.00 88.25 72 GLY A O 1
ATOM 550 N N . LEU A 1 73 ? -2.022 -4.251 9.575 1.00 88.00 73 LEU A N 1
ATOM 551 C CA . LEU A 1 73 ? -3.258 -3.463 9.640 1.00 88.00 73 LEU A CA 1
ATOM 552 C C . LEU A 1 73 ? -4.486 -4.256 9.156 1.00 88.00 73 LEU A C 1
ATOM 554 O O . LEU A 1 73 ? -5.614 -3.790 9.295 1.00 88.00 73 LEU A O 1
ATOM 558 N N . MET A 1 74 ? -4.279 -5.440 8.570 1.00 81.50 74 MET A N 1
ATOM 559 C CA . MET A 1 74 ? -5.352 -6.297 8.067 1.00 81.50 74 MET A CA 1
ATOM 560 C C . MET A 1 74 ? -6.025 -7.083 9.212 1.00 81.50 74 MET A C 1
ATOM 562 O O . MET A 1 74 ? -5.339 -7.782 9.964 1.00 81.50 74 MET A O 1
ATOM 566 N N . PRO A 1 75 ? -7.363 -7.037 9.337 1.00 71.44 75 PRO A N 1
ATOM 567 C CA . PRO A 1 75 ? -8.089 -7.787 10.346 1.00 71.44 75 PRO A CA 1
ATOM 568 C C . PRO A 1 75 ? -8.071 -9.276 9.970 1.00 71.44 75 PRO A C 1
ATOM 570 O O . PRO A 1 75 ? -8.165 -9.641 8.802 1.00 71.44 75 PRO A O 1
ATOM 573 N N . GLY A 1 76 ? -7.883 -10.156 10.955 1.00 67.56 76 GLY A N 1
ATOM 574 C CA . GLY A 1 76 ? -7.921 -11.611 10.749 1.00 67.56 76 GLY A CA 1
ATOM 575 C C . GLY A 1 76 ? -6.609 -12.275 10.309 1.00 67.56 76 GLY A C 1
ATOM 576 O O . GLY A 1 76 ? -6.481 -13.488 10.461 1.00 67.56 76 GLY A O 1
ATOM 577 N N . ARG A 1 77 ? -5.580 -11.526 9.886 1.00 55.72 77 ARG A N 1
ATOM 578 C CA . ARG A 1 77 ? -4.229 -12.073 9.655 1.00 55.72 77 ARG A CA 1
ATOM 579 C C . ARG A 1 77 ? -3.400 -12.013 10.943 1.00 55.72 77 ARG A C 1
ATOM 581 O O . ARG A 1 77 ? -2.388 -11.324 11.022 1.00 55.72 77 ARG A O 1
ATOM 588 N N . ARG A 1 78 ? -3.830 -12.740 11.981 1.00 43.88 78 ARG A N 1
ATOM 589 C CA . ARG A 1 78 ? -2.914 -13.082 13.081 1.00 43.88 78 ARG A CA 1
ATOM 590 C C . ARG A 1 78 ? -1.862 -14.021 12.500 1.00 43.88 78 ARG A C 1
ATOM 592 O O . ARG A 1 78 ? -2.181 -15.148 12.138 1.00 43.88 78 ARG A O 1
ATOM 599 N N . VAL A 1 79 ? -0.640 -13.516 12.351 1.00 43.53 79 VAL A N 1
ATOM 600 C CA . VAL A 1 79 ? 0.547 -14.341 12.109 1.00 43.53 79 VAL A CA 1
ATOM 601 C C . VAL A 1 79 ? 0.626 -15.323 13.278 1.00 43.53 79 VAL A C 1
ATOM 603 O O . VAL A 1 79 ? 0.703 -14.888 14.428 1.00 43.53 79 VAL A O 1
ATOM 606 N N . ALA A 1 80 ? 0.472 -16.612 12.979 1.00 34.97 80 ALA A N 1
ATOM 607 C CA . ALA A 1 80 ? 0.813 -17.690 13.899 1.00 34.97 80 ALA A CA 1
ATOM 608 C C . ALA A 1 80 ? 2.337 -17.807 14.009 1.00 34.97 80 ALA A C 1
ATOM 610 O O . ALA A 1 80 ? 3.008 -17.564 12.977 1.00 34.97 80 ALA A O 1
#

pLDDT: mean 89.42, std 11.73, range [34.97, 98.0]

Sequence (80 aa):
MAGMGISLLSLHTLSLELRTGEIALLDVTGTPIERIWHVAHMSSKRLSPASESCRAYLLEHTAEFLGKEYGGLMPGRRVA

Secondary structure (DSSP, 8-state):
----------GGG-HHHHHHTSS-----TT-S----------TTSPPPHHHHHHHHHHHHHHHHHHHHHHGGGSTT----

Foldseek 3Di:
DPCPDDDDDDLVVCLVCLVVVVDDDDDDPPPDPDDDDDDDDDPPDDDDPVRVVVVVCCVPCVVVVCCVRCVVVDPPPPPD

Radius of gyration: 16.91 Å; chains: 1; bounding box: 36×33×46 Å